Protein AF-A0A1L5KF95-F1 (afdb_monomer)

Mean predicted aligned error: 9.09 Å

pLDDT: mean 75.57, std 15.73,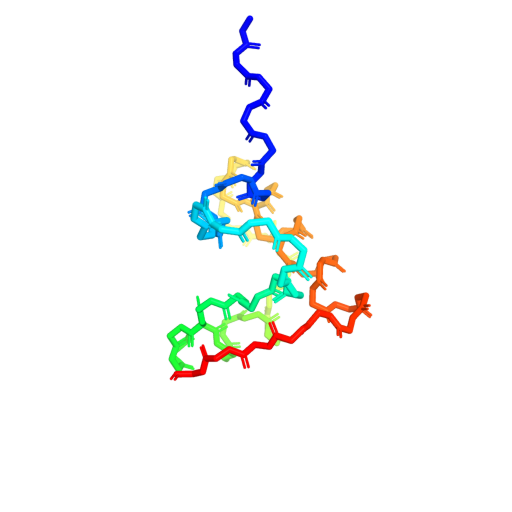 range [43.16, 94.44]

Sequence (62 aa):
MQDKSSAAAYASDEGTEEIVIPLRPHHGMCLAYFKGEGYSNGFTAHMAEMLKIFLEGKKIRL

Secondary structure (DSSP, 8-state):
-----GGGGG--SSTT----EE--HHHHHHHHT--S-SS-HHHHHHHHHHHHHHHTT--EE-

Foldseek 3Di:
DDPPPVPPVQDDPDPDDQREAEDDPVVVVVLVPDDLPPDDPVVSVVSVSVNVVVVVPGHYDD

Radius of gyration: 12.79 Å; Cα contacts (8 Å, |Δi|>4): 37; chains: 1; bounding box: 31×30×31 Å

Structure (mmCIF, N/CA/C/O backbone):
data_AF-A0A1L5KF95-F1
#
_entry.id   AF-A0A1L5KF95-F1
#
loop_
_atom_site.group_PDB
_atom_site.id
_atom_site.type_symbol
_atom_site.label_atom_id
_atom_site.label_alt_id
_atom_site.label_comp_id
_atom_site.label_asym_id
_atom_site.label_entity_id
_atom_site.label_seq_id
_atom_site.pdbx_PDB_ins_code
_atom_site.Cartn_x
_atom_site.Cartn_y
_atom_site.Cartn_z
_atom_site.occupancy
_atom_site.B_iso_or_equiv
_atom_site.auth_seq_id
_atom_site.auth_comp_id
_atom_site.auth_asym_id
_atom_site.auth_atom_id
_atom_site.pdbx_PDB_model_num
ATOM 1 N N . MET A 1 1 ? 20.841 16.220 0.969 1.00 43.16 1 MET A N 1
ATOM 2 C CA . MET A 1 1 ? 19.888 15.661 -0.019 1.00 43.16 1 MET A CA 1
ATOM 3 C C . MET A 1 1 ? 18.647 15.256 0.755 1.00 43.16 1 MET A C 1
ATOM 5 O O . MET A 1 1 ? 18.807 14.690 1.822 1.00 43.16 1 MET A O 1
ATOM 9 N N . GLN A 1 2 ? 17.472 15.693 0.305 1.00 44.72 2 GLN A N 1
ATOM 10 C CA . GLN A 1 2 ? 16.253 15.835 1.112 1.00 44.72 2 GLN A CA 1
ATOM 11 C C . GLN A 1 2 ? 15.767 14.518 1.737 1.00 44.72 2 GLN A C 1
ATOM 13 O O . GLN A 1 2 ? 15.386 13.589 1.033 1.00 44.72 2 GLN A O 1
ATOM 18 N N . ASP A 1 3 ? 15.708 14.503 3.063 1.00 43.59 3 ASP A N 1
ATOM 19 C CA . ASP A 1 3 ? 15.001 13.560 3.928 1.00 43.59 3 ASP A CA 1
ATOM 20 C C . ASP A 1 3 ? 13.510 13.926 4.010 1.00 43.59 3 ASP A C 1
ATOM 22 O O . ASP A 1 3 ? 12.930 14.094 5.080 1.00 43.59 3 ASP A O 1
ATOM 26 N N . LYS A 1 4 ? 12.841 14.052 2.861 1.00 46.53 4 LYS A N 1
ATOM 27 C CA . LYS A 1 4 ? 11.379 14.145 2.858 1.00 46.53 4 LYS A CA 1
ATOM 28 C C . LYS A 1 4 ? 10.818 12.749 3.090 1.00 46.53 4 LYS A C 1
ATOM 30 O O . LYS A 1 4 ? 10.457 12.057 2.145 1.00 46.53 4 LYS A O 1
ATOM 35 N N . SER A 1 5 ? 10.787 12.344 4.358 1.00 50.62 5 SER A N 1
ATOM 36 C CA . SER A 1 5 ? 9.944 11.246 4.827 1.00 50.62 5 SER A CA 1
ATOM 37 C C . SER A 1 5 ? 8.560 11.426 4.202 1.00 50.62 5 SER A C 1
ATOM 39 O O . SER A 1 5 ? 7.995 12.523 4.278 1.00 50.62 5 SER A O 1
ATOM 41 N N . SER A 1 6 ? 8.047 10.399 3.524 1.00 55.62 6 SER A N 1
ATOM 42 C CA . SER A 1 6 ? 6.794 10.467 2.761 1.00 55.62 6 SER A CA 1
ATOM 43 C C . SER A 1 6 ? 5.595 10.840 3.654 1.00 55.62 6 SER A C 1
ATOM 45 O O . SER A 1 6 ? 4.794 11.689 3.267 1.00 55.62 6 SER A O 1
ATOM 47 N N . ALA A 1 7 ? 5.573 10.340 4.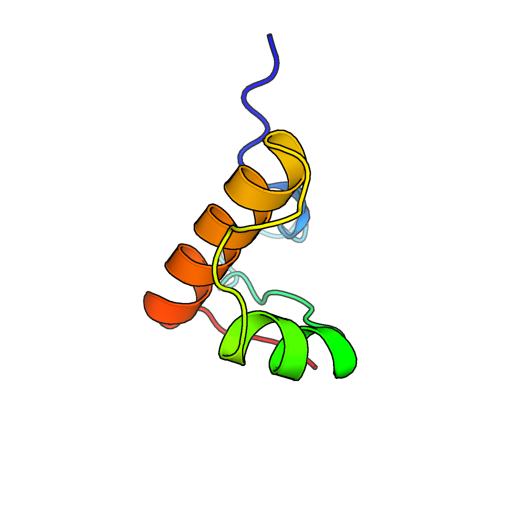897 1.00 50.28 7 ALA A N 1
ATOM 48 C CA . ALA A 1 7 ? 5.756 11.176 6.088 1.00 50.28 7 ALA A CA 1
ATOM 49 C C . ALA A 1 7 ? 5.067 12.551 6.127 1.00 50.28 7 ALA A C 1
ATOM 51 O O . ALA A 1 7 ? 3.918 12.760 6.491 1.00 50.28 7 ALA A O 1
ATOM 52 N N . ALA A 1 8 ? 5.870 13.567 5.856 1.00 51.88 8 ALA A N 1
ATOM 53 C CA . ALA A 1 8 ? 5.500 14.948 6.101 1.00 51.88 8 ALA A CA 1
ATOM 54 C C . ALA A 1 8 ? 4.552 15.513 5.032 1.00 51.88 8 ALA A C 1
ATOM 56 O O . ALA A 1 8 ? 3.977 16.575 5.239 1.00 51.88 8 ALA A O 1
ATOM 57 N N . ALA A 1 9 ? 4.362 14.828 3.896 1.00 56.59 9 ALA A N 1
ATOM 58 C CA . ALA A 1 9 ? 3.494 15.312 2.821 1.00 56.59 9 ALA A CA 1
ATOM 59 C C . ALA A 1 9 ? 1.997 15.264 3.182 1.00 56.59 9 ALA A C 1
ATOM 61 O O . ALA A 1 9 ? 1.190 15.914 2.522 1.00 56.59 9 ALA A O 1
ATOM 62 N N . TYR A 1 10 ? 1.633 14.496 4.213 1.00 58.03 10 TYR A N 1
ATOM 63 C CA . TYR A 1 10 ? 0.258 14.326 4.685 1.00 58.03 10 TYR A CA 1
ATOM 64 C C . TYR A 1 10 ? -0.012 14.972 6.056 1.00 58.03 10 TYR A C 1
ATOM 66 O O . TYR A 1 10 ? -1.101 14.807 6.603 1.00 58.03 10 TYR A O 1
ATOM 74 N N . ALA A 1 11 ? 0.952 15.711 6.614 1.00 53.91 11 ALA A N 1
ATOM 75 C CA . ALA A 1 11 ? 0.763 16.459 7.853 1.00 53.91 11 ALA A CA 1
ATOM 76 C C . ALA A 1 11 ? -0.054 17.736 7.582 1.00 53.91 11 ALA A C 1
ATOM 78 O O . ALA A 1 11 ? 0.335 18.572 6.769 1.00 53.91 11 ALA A O 1
ATOM 79 N N . SER A 1 12 ? -1.202 17.867 8.251 1.00 53.66 12 SER A N 1
ATOM 80 C CA . SER A 1 12 ? -1.925 19.141 8.350 1.00 53.66 12 SER A CA 1
ATOM 81 C C . SER A 1 12 ? -1.231 20.012 9.407 1.00 53.66 12 SER A C 1
ATOM 83 O O . SER A 1 12 ? -0.715 19.476 10.383 1.00 53.66 12 SER A O 1
ATOM 85 N N . ASP A 1 13 ? -1.185 21.328 9.193 1.00 54.97 13 ASP A N 1
ATOM 86 C CA . ASP A 1 13 ? -0.360 22.318 9.919 1.00 54.97 13 ASP A CA 1
ATOM 87 C C . ASP A 1 13 ? -0.731 22.548 11.404 1.00 54.97 13 ASP A C 1
ATOM 89 O O . ASP A 1 13 ? -0.188 23.434 12.054 1.00 54.97 13 ASP A O 1
ATOM 93 N N . GLU A 1 14 ? -1.627 21.756 11.993 1.00 54.41 14 GLU A N 1
ATOM 94 C CA . GLU A 1 14 ? -2.082 21.961 13.372 1.00 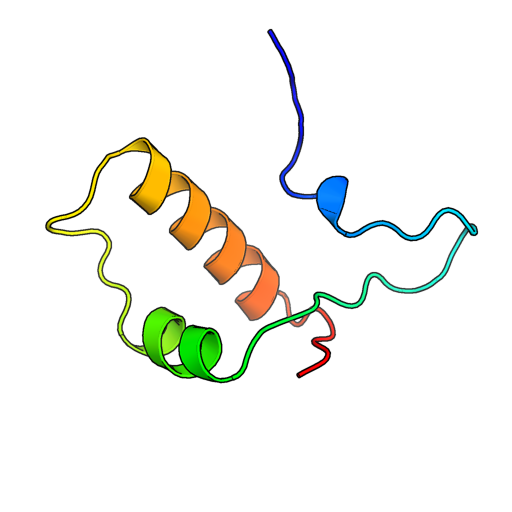54.41 14 GLU A CA 1
ATOM 95 C C . GLU A 1 14 ? -1.693 20.778 14.266 1.00 54.41 14 GLU A C 1
ATOM 97 O O . GLU A 1 14 ? -1.958 19.609 13.980 1.00 54.41 14 GLU A O 1
ATOM 102 N N . GLY A 1 15 ? -0.964 21.105 15.334 1.00 55.19 15 GLY A N 1
ATOM 103 C CA . GLY A 1 15 ? -0.283 20.159 16.205 1.00 55.19 15 GLY A CA 1
ATOM 104 C C . GLY A 1 15 ? -1.198 19.111 16.841 1.00 55.19 15 GLY A C 1
ATOM 105 O O . GLY A 1 15 ? -2.305 19.391 17.281 1.00 55.19 15 GLY A O 1
ATOM 106 N N . THR A 1 16 ? -0.652 17.902 16.976 1.00 53.53 16 THR A N 1
ATOM 107 C CA . THR A 1 16 ? -1.174 16.762 17.760 1.00 53.53 16 THR A CA 1
ATOM 108 C C . THR A 1 16 ? -2.423 16.036 17.253 1.00 53.53 16 THR A C 1
ATOM 110 O O . THR A 1 16 ? -2.941 15.178 17.962 1.00 53.53 16 THR A O 1
ATOM 113 N N . GLU A 1 17 ? -2.834 16.247 16.006 1.00 57.66 17 GLU A N 1
ATOM 114 C CA . GLU A 1 17 ? -3.858 15.410 15.373 1.00 57.66 17 GLU A CA 1
ATOM 115 C C . GLU A 1 17 ? -3.227 14.144 14.765 1.00 57.66 17 GLU A C 1
ATOM 117 O O . GLU A 1 17 ? -2.205 14.183 14.072 1.00 57.66 17 GLU A O 1
ATOM 122 N N . GLU A 1 18 ? -3.821 12.988 15.058 1.00 67.88 18 GLU A N 1
ATOM 123 C CA . GLU A 1 18 ? -3.434 11.703 14.482 1.00 67.88 18 GLU A CA 1
ATOM 124 C C . GLU A 1 18 ? -3.411 11.801 12.955 1.00 67.88 18 GLU A C 1
ATOM 126 O O . GLU A 1 18 ? -4.400 12.165 12.322 1.00 67.88 18 GLU A O 1
ATOM 131 N N . ILE A 1 19 ? -2.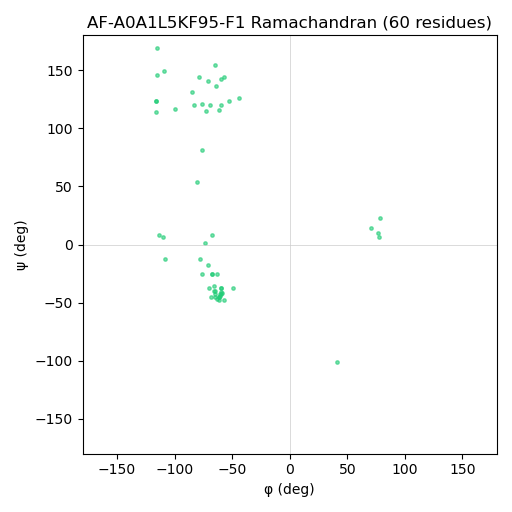270 11.482 12.351 1.00 73.88 19 ILE A N 1
ATOM 132 C CA . ILE A 1 19 ? -2.097 11.598 10.910 1.00 73.88 19 ILE A CA 1
ATOM 133 C C . ILE A 1 19 ? -3.092 10.680 10.186 1.00 73.88 19 ILE A C 1
ATOM 135 O O . ILE A 1 19 ? -2.981 9.453 10.257 1.00 73.88 19 ILE A O 1
ATOM 139 N N . VAL A 1 20 ? -4.012 11.285 9.432 1.00 82.94 20 VAL A N 1
ATOM 140 C CA . VAL A 1 20 ? -4.963 10.577 8.570 1.00 82.94 20 VAL A CA 1
ATOM 141 C C . VAL A 1 20 ? -4.479 10.613 7.126 1.00 82.94 20 VAL A C 1
ATOM 143 O O . VAL A 1 20 ? -4.404 11.673 6.504 1.00 82.94 20 VAL A O 1
ATOM 146 N N . ILE A 1 21 ? -4.184 9.443 6.565 1.00 84.62 21 ILE A N 1
ATOM 147 C CA . ILE A 1 21 ? -3.637 9.328 5.211 1.00 84.62 21 ILE A CA 1
ATOM 148 C C . ILE A 1 21 ? -4.784 9.384 4.194 1.00 84.62 21 ILE A C 1
ATOM 150 O O . ILE A 1 21 ? -5.663 8.514 4.225 1.00 84.62 21 ILE A O 1
ATOM 154 N N . PRO A 1 22 ? -4.805 10.366 3.273 1.00 83.38 22 PRO A N 1
ATOM 155 C CA . PRO A 1 22 ? -5.792 10.396 2.205 1.00 83.38 22 PRO A CA 1
ATOM 156 C C . PRO A 1 22 ? -5.473 9.303 1.178 1.00 83.38 22 PRO A C 1
ATOM 158 O O . PRO A 1 22 ? -4.454 9.361 0.490 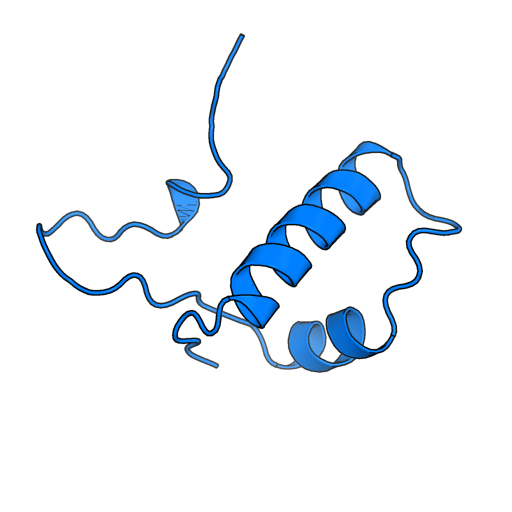1.00 83.38 22 PRO A O 1
ATOM 161 N N . LEU A 1 23 ? -6.352 8.314 1.046 1.00 82.06 23 LEU A N 1
ATOM 162 C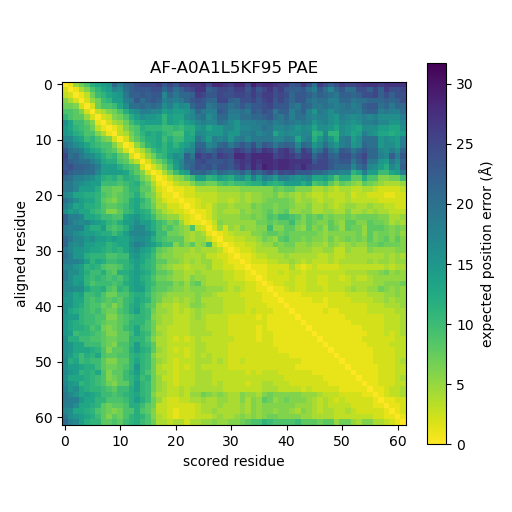 CA . LEU A 1 23 ? -6.191 7.198 0.125 1.00 82.06 23 LEU A CA 1
ATOM 163 C C . LEU A 1 23 ? -7.301 7.227 -0.920 1.00 82.06 23 LEU A C 1
ATOM 165 O O . LEU A 1 23 ? -8.458 6.988 -0.614 1.00 82.06 23 LEU A O 1
ATOM 169 N N . ARG A 1 24 ? -6.963 7.463 -2.191 1.00 81.19 24 ARG A N 1
ATOM 170 C CA . ARG A 1 24 ? -7.997 7.425 -3.241 1.00 81.19 24 ARG A CA 1
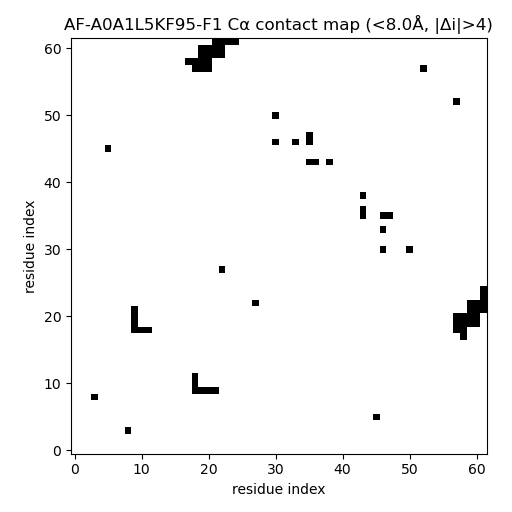ATOM 171 C C . ARG A 1 24 ? -8.462 5.977 -3.470 1.00 81.19 24 ARG A C 1
ATOM 173 O O . ARG A 1 24 ? -7.590 5.111 -3.552 1.00 81.19 24 ARG A O 1
ATOM 180 N N . PRO A 1 25 ? -9.765 5.707 -3.691 1.00 73.94 25 PRO A N 1
ATOM 181 C CA . PRO A 1 25 ? -10.328 4.349 -3.720 1.00 73.94 25 PRO A CA 1
ATOM 182 C C . PRO A 1 25 ? -9.585 3.333 -4.603 1.00 73.94 25 PRO A C 1
ATOM 184 O O . PRO A 1 25 ? -9.420 2.178 -4.218 1.00 73.94 25 PRO A O 1
ATOM 187 N N . HIS A 1 26 ? -9.070 3.761 -5.760 1.00 73.12 26 HIS A N 1
ATOM 188 C CA . HIS A 1 26 ? -8.330 2.880 -6.672 1.00 73.12 26 HIS A CA 1
ATOM 189 C C . HIS A 1 26 ? -6.982 2.397 -6.113 1.00 73.12 26 HIS A C 1
ATOM 191 O O . HIS A 1 26 ? -6.523 1.319 -6.477 1.00 73.12 26 HIS A O 1
ATOM 197 N N . HIS A 1 27 ? -6.357 3.140 -5.199 1.00 72.62 27 HIS A N 1
ATO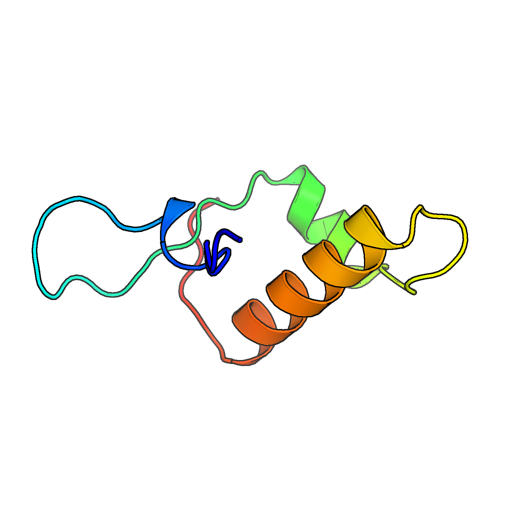M 198 C CA . HIS A 1 27 ? -5.087 2.735 -4.596 1.00 72.62 27 HIS A CA 1
ATOM 199 C C . HIS A 1 27 ? -5.259 1.642 -3.539 1.00 72.62 27 HIS A C 1
ATOM 201 O O . HIS A 1 27 ? -4.334 0.856 -3.346 1.00 72.62 27 HIS A O 1
ATOM 207 N N . GLY A 1 28 ? -6.438 1.537 -2.911 1.00 72.31 28 GLY A N 1
ATOM 208 C CA . GLY A 1 28 ? -6.739 0.451 -1.974 1.00 72.31 28 GLY A CA 1
ATOM 209 C C . GLY A 1 28 ? -6.616 -0.925 -2.633 1.00 72.31 28 GLY A C 1
ATOM 210 O O . GLY A 1 28 ? -6.006 -1.830 -2.070 1.00 72.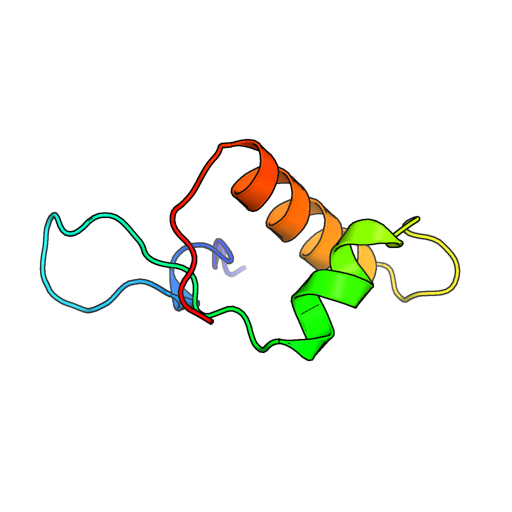31 28 GLY A O 1
ATOM 211 N N . MET A 1 29 ? -7.097 -1.057 -3.875 1.00 72.25 29 MET A N 1
ATOM 212 C CA . MET A 1 29 ? -6.899 -2.275 -4.667 1.00 72.25 29 MET A CA 1
ATOM 213 C C . MET A 1 29 ? -5.439 -2.474 -5.073 1.00 72.25 29 MET A C 1
ATOM 215 O O . MET A 1 29 ? -4.923 -3.579 -4.941 1.00 72.25 29 MET A O 1
ATOM 219 N N . CYS A 1 30 ? -4.757 -1.428 -5.549 1.00 75.38 30 CYS A N 1
ATOM 220 C CA . CYS A 1 30 ? -3.366 -1.553 -5.994 1.00 75.38 30 CYS A CA 1
ATOM 221 C C . CYS A 1 30 ? -2.433 -2.041 -4.876 1.00 75.38 30 CYS A C 1
ATOM 223 O O . CYS A 1 30 ? -1.544 -2.846 -5.140 1.00 75.38 30 CYS A O 1
ATOM 225 N N . LEU A 1 31 ? -2.654 -1.598 -3.634 1.00 78.38 31 LEU A N 1
ATOM 226 C CA . LEU A 1 31 ? -1.870 -2.022 -2.471 1.00 78.38 31 LEU A CA 1
ATOM 227 C C . LEU A 1 31 ? -2.053 -3.506 -2.144 1.00 78.38 31 LEU A C 1
ATOM 229 O O . LEU A 1 31 ? -1.071 -4.182 -1.853 1.00 78.38 31 LEU A O 1
ATOM 233 N N . ALA A 1 32 ? -3.278 -4.032 -2.244 1.00 80.75 32 ALA A N 1
ATOM 234 C CA . ALA A 1 32 ? -3.571 -5.435 -1.938 1.00 80.75 32 ALA A CA 1
ATOM 235 C C . ALA A 1 32 ? -2.854 -6.428 -2.874 1.00 80.75 32 ALA A C 1
ATOM 237 O O . ALA A 1 32 ? -2.607 -7.570 -2.492 1.00 80.75 32 ALA A O 1
ATOM 238 N N . TYR A 1 33 ? -2.507 -5.995 -4.089 1.00 84.62 33 TYR A N 1
ATOM 239 C CA . TYR A 1 33 ? -1.864 -6.829 -5.110 1.00 84.62 33 TYR A CA 1
ATOM 240 C C . TYR A 1 33 ? -0.432 -6.395 -5.441 1.00 84.62 33 TYR A C 1
ATOM 242 O O . TYR A 1 33 ? 0.166 -6.904 -6.393 1.00 84.62 33 TYR A O 1
ATOM 250 N N . PHE A 1 34 ? 0.129 -5.452 -4.685 1.00 88.56 34 PHE A N 1
ATOM 251 C CA . PHE A 1 34 ? 1.471 -4.953 -4.934 1.00 88.56 34 PHE A CA 1
ATOM 252 C C . PHE A 1 34 ? 2.524 -6.032 -4.625 1.00 88.56 34 PHE A C 1
ATOM 254 O O . PHE A 1 34 ? 2.631 -6.502 -3.496 1.00 88.56 34 PHE A O 1
ATOM 261 N N . LYS A 1 35 ? 3.316 -6.411 -5.638 1.00 89.44 35 LYS A N 1
ATOM 262 C CA . LYS A 1 35 ? 4.394 -7.419 -5.532 1.00 89.44 35 LYS A CA 1
ATOM 263 C C . LYS A 1 35 ? 5.810 -6.838 -5.596 1.00 89.44 35 LYS A C 1
ATOM 265 O O . LYS A 1 35 ? 6.765 -7.548 -5.319 1.00 89.44 35 LYS A O 1
ATOM 270 N N . GLY A 1 36 ? 5.950 -5.571 -5.989 1.00 90.00 36 GLY A N 1
ATOM 271 C CA . GLY A 1 36 ? 7.253 -4.923 -6.175 1.00 90.00 36 GLY A CA 1
ATOM 272 C C . GLY A 1 36 ? 8.012 -5.298 -7.455 1.00 90.00 36 GLY A C 1
ATOM 273 O O . GLY A 1 36 ? 9.165 -4.912 -7.602 1.00 90.00 36 GLY A O 1
ATOM 274 N N . GLU A 1 37 ? 7.385 -6.006 -8.397 1.00 91.06 37 GLU A N 1
ATOM 275 C CA . GLU A 1 37 ? 8.001 -6.424 -9.665 1.00 91.06 37 GLU A CA 1
ATOM 276 C C . GLU A 1 37 ? 7.427 -5.654 -10.861 1.00 91.06 37 GLU A C 1
ATOM 278 O O . GLU A 1 37 ? 6.253 -5.285 -10.864 1.00 91.06 37 GLU A O 1
ATOM 283 N N . GLY A 1 38 ? 8.245 -5.436 -11.897 1.00 92.38 38 GLY A N 1
ATOM 284 C CA . GLY A 1 38 ? 7.810 -4.800 -13.150 1.00 92.38 38 GLY A CA 1
ATOM 285 C C . GLY A 1 38 ? 7.652 -3.274 -13.094 1.00 92.38 38 GLY A C 1
ATOM 286 O O . GLY A 1 38 ? 7.216 -2.674 -14.073 1.00 92.38 38 GLY A O 1
ATOM 287 N N . TYR A 1 39 ? 8.035 -2.640 -11.982 1.00 91.00 39 TYR A N 1
ATOM 288 C CA . TYR A 1 39 ? 8.007 -1.188 -11.796 1.00 91.00 39 TYR A CA 1
ATOM 289 C C . TYR A 1 39 ? 9.412 -0.606 -11.627 1.00 91.00 39 TYR A C 1
ATOM 291 O O . TYR A 1 39 ? 10.388 -1.322 -11.411 1.00 91.00 39 TYR A O 1
ATOM 299 N N . SER A 1 40 ? 9.515 0.723 -11.685 1.00 94.44 40 SER A N 1
ATOM 300 C CA . SER A 1 40 ? 10.766 1.409 -11.367 1.00 94.44 40 SER A CA 1
ATOM 301 C C . SER A 1 40 ? 11.148 1.226 -9.894 1.00 94.44 40 SER A C 1
ATOM 303 O O . SER A 1 40 ? 10.292 1.063 -9.019 1.00 94.44 40 SER A O 1
ATOM 305 N N . ASN A 1 41 ? 12.447 1.318 -9.604 1.00 93.12 41 ASN A N 1
ATOM 306 C CA . ASN A 1 41 ? 12.959 1.203 -8.235 1.00 93.12 41 ASN A CA 1
ATOM 307 C C . ASN A 1 41 ? 12.367 2.275 -7.307 1.00 93.12 41 ASN A C 1
ATOM 309 O O . ASN A 1 41 ? 11.989 1.969 -6.181 1.00 93.12 41 ASN A O 1
ATOM 313 N N . GLY A 1 42 ? 12.240 3.516 -7.791 1.00 92.19 42 GLY A N 1
ATOM 314 C CA . GLY A 1 42 ? 11.670 4.617 -7.009 1.00 92.19 42 GLY A CA 1
ATOM 315 C C . GLY A 1 42 ? 10.197 4.397 -6.663 1.00 92.19 42 GLY A C 1
ATOM 316 O O . GLY A 1 42 ? 9.797 4.605 -5.521 1.00 92.19 42 GLY A O 1
ATOM 317 N N . PHE A 1 43 ? 9.403 3.907 -7.619 1.00 89.06 43 PHE A N 1
ATOM 318 C CA . PHE A 1 43 ? 8.004 3.564 -7.368 1.00 89.06 43 PHE A CA 1
ATOM 319 C C . PHE A 1 43 ? 7.878 2.402 -6.380 1.00 89.06 43 PHE A C 1
ATOM 321 O O . PHE A 1 43 ? 7.096 2.468 -5.436 1.00 89.06 43 PHE A O 1
ATOM 328 N N . THR A 1 44 ? 8.684 1.356 -6.568 1.00 92.62 44 THR A N 1
ATOM 329 C CA . THR A 1 44 ? 8.666 0.167 -5.710 1.00 92.62 44 THR A CA 1
ATOM 330 C C . THR A 1 44 ? 9.023 0.507 -4.265 1.00 92.62 44 THR A C 1
ATOM 332 O O . THR A 1 44 ? 8.321 0.084 -3.348 1.00 92.62 44 THR A O 1
ATOM 335 N N . ALA A 1 45 ? 10.064 1.319 -4.058 1.00 92.19 45 ALA A N 1
ATOM 336 C CA . ALA A 1 45 ? 10.465 1.781 -2.733 1.00 92.19 45 ALA A CA 1
ATOM 337 C C . ALA A 1 45 ? 9.357 2.601 -2.055 1.00 92.19 45 ALA A C 1
ATOM 339 O O . ALA A 1 45 ? 9.030 2.353 -0.896 1.00 92.19 45 ALA A O 1
ATOM 340 N N . HIS A 1 46 ? 8.732 3.519 -2.797 1.00 89.56 46 HIS A N 1
ATOM 341 C CA . HIS A 1 46 ? 7.628 4.325 -2.285 1.00 89.56 46 HIS A CA 1
ATOM 342 C C . HIS A 1 46 ? 6.422 3.468 -1.870 1.00 89.56 46 HIS A C 1
ATOM 344 O O . HIS A 1 46 ? 5.894 3.616 -0.771 1.00 89.56 46 HIS A O 1
ATOM 350 N N . MET A 1 47 ? 6.002 2.530 -2.720 1.00 88.81 47 MET A N 1
ATOM 351 C CA . MET A 1 47 ? 4.865 1.655 -2.427 1.00 88.81 47 MET A CA 1
ATOM 352 C C . MET A 1 47 ? 5.132 0.716 -1.243 1.00 88.81 47 MET A C 1
ATOM 354 O O . MET A 1 47 ? 4.223 0.463 -0.453 1.00 88.81 47 MET A O 1
ATOM 358 N N . ALA A 1 48 ? 6.369 0.237 -1.081 1.00 89.44 48 ALA A N 1
ATOM 359 C CA . ALA A 1 48 ? 6.767 -0.562 0.076 1.00 89.44 48 ALA A CA 1
ATOM 360 C C . ALA A 1 48 ? 6.698 0.242 1.389 1.00 89.44 48 ALA A C 1
ATOM 362 O O . ALA A 1 48 ? 6.235 -0.277 2.405 1.00 89.44 48 ALA A O 1
ATOM 363 N N . GLU A 1 49 ? 7.106 1.515 1.367 1.00 89.56 49 GLU A N 1
ATOM 364 C CA . GLU A 1 49 ? 6.981 2.425 2.511 1.00 89.56 49 GLU A CA 1
ATOM 365 C C . GLU A 1 49 ? 5.508 2.662 2.875 1.00 89.56 49 GLU A C 1
ATOM 367 O O . GLU A 1 49 ? 5.123 2.494 4.032 1.00 89.56 49 GLU A O 1
ATOM 372 N N . MET A 1 50 ? 4.661 2.949 1.882 1.00 86.44 50 MET A N 1
ATOM 373 C CA . MET A 1 50 ? 3.222 3.129 2.096 1.00 86.44 50 MET A CA 1
ATOM 374 C C . MET A 1 50 ? 2.563 1.869 2.670 1.00 86.44 50 MET A C 1
ATOM 376 O O . MET A 1 50 ? 1.766 1.961 3.602 1.00 86.44 50 MET A O 1
ATOM 380 N N . LEU A 1 51 ? 2.921 0.683 2.167 1.00 87.25 51 LEU A N 1
ATOM 381 C CA . LEU A 1 51 ? 2.403 -0.582 2.686 1.00 87.25 51 LEU A CA 1
ATOM 382 C C . LEU A 1 51 ? 2.773 -0.782 4.160 1.00 87.25 51 LEU A C 1
ATOM 384 O O . LEU A 1 51 ? 1.913 -1.156 4.955 1.00 87.25 51 LEU A O 1
ATOM 388 N N . LYS A 1 52 ? 4.023 -0.491 4.540 1.00 88.19 52 LYS A N 1
ATOM 389 C CA . LYS A 1 52 ? 4.467 -0.558 5.938 1.00 88.19 52 LYS A CA 1
ATOM 390 C C . LYS A 1 52 ? 3.610 0.339 6.834 1.00 88.19 52 LYS A C 1
ATOM 392 O O . LYS A 1 52 ? 3.113 -0.120 7.856 1.00 88.19 52 LYS A O 1
ATOM 397 N N . ILE A 1 53 ? 3.385 1.582 6.413 1.00 85.31 53 ILE A N 1
ATOM 398 C CA . ILE A 1 53 ? 2.573 2.555 7.150 1.00 85.31 53 ILE A CA 1
ATOM 399 C C . ILE A 1 53 ? 1.132 2.045 7.343 1.00 85.31 53 ILE A C 1
ATOM 401 O O . ILE A 1 53 ? 0.575 2.159 8.434 1.00 85.31 53 ILE A O 1
ATOM 405 N N . PHE A 1 54 ? 0.521 1.443 6.320 1.00 83.88 54 PHE A N 1
ATOM 406 C CA . PHE A 1 54 ? -0.837 0.899 6.444 1.00 83.88 54 PHE A CA 1
ATOM 407 C C . PHE A 1 54 ? -0.910 -0.342 7.338 1.00 83.88 54 PHE A C 1
ATOM 409 O O . PHE A 1 54 ? -1.862 -0.480 8.105 1.00 83.88 54 PHE A O 1
ATOM 416 N N . LEU A 1 55 ? 0.098 -1.216 7.291 1.00 84.38 55 LEU A N 1
ATOM 417 C CA . LEU A 1 55 ? 0.179 -2.389 8.169 1.00 84.38 55 LEU A CA 1
ATOM 418 C C . LEU A 1 55 ? 0.393 -2.014 9.644 1.00 84.38 55 LEU A C 1
ATOM 420 O O . LEU A 1 55 ? -0.033 -2.752 10.526 1.00 84.38 55 LEU A O 1
ATOM 424 N N . GLU A 1 56 ? 0.985 -0.851 9.922 1.00 88.62 56 GLU A N 1
ATOM 425 C CA . GLU A 1 56 ? 1.091 -0.275 11.271 1.00 88.62 56 GLU A CA 1
ATOM 426 C C . GLU A 1 56 ? -0.244 0.293 11.801 1.00 88.62 56 GLU A C 1
ATOM 428 O O . GLU A 1 56 ? -0.292 0.822 12.911 1.00 88.62 56 GLU A O 1
ATOM 433 N N . GLY A 1 57 ? -1.337 0.186 11.035 1.00 84.94 57 GLY A N 1
ATOM 434 C CA . GLY A 1 57 ? -2.682 0.545 11.484 1.00 84.94 57 GLY A CA 1
ATOM 435 C C . GLY A 1 57 ? -2.976 2.045 11.472 1.00 84.94 57 GLY A C 1
ATOM 436 O O . GLY A 1 57 ? -3.859 2.496 12.201 1.00 84.94 57 GLY A O 1
ATOM 437 N N . LYS A 1 58 ? -2.254 2.839 10.667 1.00 86.06 58 LYS A N 1
ATOM 438 C CA . LYS A 1 58 ? -2.556 4.271 10.515 1.00 86.06 58 LYS A CA 1
ATOM 439 C C . LYS A 1 58 ? -3.976 4.486 9.993 1.00 86.06 58 LYS A C 1
ATOM 441 O O . LYS A 1 58 ? -4.442 3.770 9.105 1.00 86.06 58 LYS A O 1
ATOM 446 N N . LYS A 1 59 ? -4.643 5.523 10.504 1.00 84.94 59 LYS A N 1
ATOM 447 C CA . LYS A 1 59 ? -5.963 5.928 10.019 1.00 84.94 59 LYS A CA 1
ATOM 448 C C . LYS A 1 59 ? -5.889 6.382 8.565 1.00 84.94 59 LYS A C 1
ATOM 450 O O . LYS A 1 59 ? -5.010 7.149 8.172 1.00 84.94 59 LYS A O 1
ATOM 455 N N . ILE A 1 60 ? -6.862 5.931 7.783 1.00 83.25 60 ILE A N 1
ATOM 456 C CA . ILE A 1 60 ? -7.029 6.303 6.379 1.00 83.25 60 ILE A CA 1
ATOM 457 C C . ILE A 1 60 ? -8.334 7.079 6.193 1.00 83.25 60 ILE A C 1
ATOM 459 O O . ILE A 1 60 ? -9.334 6.794 6.852 1.00 83.25 60 ILE A O 1
ATOM 463 N N . ARG A 1 61 ? -8.329 8.039 5.267 1.00 84.62 61 ARG A N 1
ATOM 464 C CA . ARG A 1 61 ? -9.532 8.703 4.746 1.00 84.62 61 ARG A CA 1
ATOM 465 C C . ARG A 1 61 ? -9.649 8.381 3.263 1.00 84.62 61 ARG A C 1
ATOM 467 O O . ARG A 1 61 ? -8.710 8.665 2.522 1.00 84.62 61 ARG A O 1
ATOM 474 N N . LEU A 1 62 ? -10.776 7.801 2.861 1.00 80.31 62 LEU A N 1
ATOM 475 C CA . LEU A 1 62 ? -11.078 7.448 1.469 1.00 80.31 62 LEU A CA 1
ATOM 476 C C . LEU A 1 62 ? -11.667 8.623 0.678 1.00 80.31 62 LEU A C 1
ATOM 478 O O . LEU A 1 62 ? -12.347 9.462 1.311 1.00 80.31 62 LEU A O 1
#

Solvent-accessible surface area (backbone atoms only — not comparable to full-atom values): 4109 Å² total; per-residue (Å²): 132,88,84,73,52,74,72,64,81,55,60,68,99,61,88,90,64,82,65,53,43,80,41,59,73,72,53,62,58,51,61,79,69,64,80,74,71,98,62,55,70,70,59,36,55,51,53,53,53,53,50,52,49,53,73,71,65,55,51,71,42,113